Protein AF-A0A1A8B5M6-F1 (afdb_monomer_lite)

Structure (mmCIF, N/CA/C/O backbone):
data_AF-A0A1A8B5M6-F1
#
_entry.id   AF-A0A1A8B5M6-F1
#
loop_
_atom_site.group_PDB
_atom_site.id
_atom_site.type_symbol
_atom_site.label_atom_id
_atom_site.label_alt_id
_atom_site.label_comp_id
_atom_site.label_asym_id
_atom_site.label_entity_id
_atom_site.label_seq_id
_atom_site.pdbx_PDB_ins_code
_atom_site.Cartn_x
_atom_site.Cartn_y
_atom_site.Cartn_z
_atom_site.occupancy
_atom_site.B_iso_or_equiv
_atom_site.auth_seq_id
_atom_site.auth_comp_id
_atom_site.auth_asym_id
_atom_site.auth_atom_id
_atom_site.pdbx_PDB_model_num
ATOM 1 N N . MET A 1 1 ? -8.277 4.584 -6.554 1.00 71.00 1 MET A N 1
ATOM 2 C CA . MET A 1 1 ? -7.503 4.991 -7.749 1.00 71.00 1 MET A CA 1
ATOM 3 C C . MET A 1 1 ? -7.036 3.801 -8.577 1.00 71.00 1 MET A C 1
ATOM 5 O O . MET A 1 1 ? -7.409 3.719 -9.740 1.00 71.00 1 MET A O 1
ATOM 9 N N . MET A 1 2 ? -6.367 2.804 -7.982 1.00 79.44 2 MET A N 1
ATOM 10 C CA . MET A 1 2 ? -5.951 1.594 -8.720 1.00 79.44 2 MET A CA 1
ATOM 11 C C . MET A 1 2 ? -7.092 0.777 -9.331 1.00 79.44 2 MET A C 1
ATOM 13 O O . MET A 1 2 ? -6.976 0.310 -10.457 1.00 79.44 2 MET A O 1
ATOM 17 N N . GLN A 1 3 ? -8.213 0.627 -8.622 1.00 78.69 3 GLN A N 1
ATOM 18 C CA . GLN A 1 3 ? -9.404 -0.063 -9.145 1.00 78.69 3 GLN A CA 1
ATOM 19 C C . GLN A 1 3 ? -10.116 0.722 -10.262 1.00 78.69 3 GLN A C 1
ATOM 21 O O . GLN A 1 3 ? -10.942 0.167 -10.972 1.00 78.69 3 GLN A O 1
ATOM 26 N N . MET A 1 4 ? -9.789 2.008 -10.420 1.00 80.50 4 MET A N 1
ATOM 27 C CA . MET A 1 4 ? -10.344 2.903 -11.441 1.00 80.50 4 MET A CA 1
ATOM 28 C C . MET A 1 4 ? -9.363 3.124 -12.603 1.00 80.50 4 MET A C 1
ATOM 30 O O . MET A 1 4 ? -9.563 4.039 -13.392 1.00 80.50 4 MET A O 1
ATOM 34 N N . ASN A 1 5 ? -8.291 2.324 -12.682 1.00 85.56 5 ASN A N 1
ATOM 35 C CA . ASN A 1 5 ? -7.231 2.433 -13.686 1.00 85.56 5 ASN A CA 1
ATOM 36 C C . ASN A 1 5 ? -6.551 3.821 -13.746 1.00 85.56 5 ASN A C 1
ATOM 38 O O . ASN A 1 5 ? -6.262 4.331 -14.823 1.00 85.56 5 ASN A O 1
ATOM 42 N N . ARG A 1 6 ? -6.322 4.441 -12.578 1.00 92.25 6 ARG A N 1
ATOM 43 C CA . ARG A 1 6 ? -5.626 5.736 -12.418 1.00 92.25 6 ARG A CA 1
ATOM 44 C C . ARG A 1 6 ? -4.350 5.544 -11.583 1.00 92.25 6 ARG A C 1
ATOM 46 O O . ARG A 1 6 ? -4.386 5.803 -10.374 1.00 92.25 6 ARG A O 1
ATOM 53 N N . PRO A 1 7 ? -3.272 4.987 -12.165 1.00 92.19 7 PRO A N 1
ATOM 54 C CA . PRO A 1 7 ? -2.084 4.592 -11.413 1.00 92.19 7 PRO A CA 1
ATOM 55 C C . PRO A 1 7 ? -1.269 5.784 -10.892 1.00 92.19 7 PRO A C 1
ATOM 57 O O . PRO A 1 7 ? -0.783 5.724 -9.769 1.00 92.19 7 PRO A O 1
ATOM 60 N N . GLU A 1 8 ? -1.199 6.906 -11.608 1.00 94.12 8 GLU A N 1
ATOM 61 C CA . GLU A 1 8 ? -0.440 8.091 -11.178 1.00 94.12 8 GLU A CA 1
ATOM 62 C C . GLU A 1 8 ? -1.005 8.686 -9.881 1.00 94.12 8 GLU A C 1
ATOM 64 O O . GLU A 1 8 ? -0.272 9.072 -8.969 1.00 94.12 8 GLU A O 1
ATOM 69 N N . GLU A 1 9 ? -2.332 8.725 -9.768 1.00 95.88 9 GLU A N 1
ATOM 70 C CA . GLU A 1 9 ? -3.004 9.212 -8.564 1.00 95.88 9 GLU A CA 1
ATOM 71 C C . GLU A 1 9 ? -2.879 8.220 -7.412 1.00 95.88 9 GLU A C 1
ATOM 73 O O . GLU A 1 9 ? -2.665 8.629 -6.276 1.00 95.88 9 GLU A O 1
ATOM 78 N N . ALA A 1 10 ? -2.927 6.917 -7.699 1.00 96.00 10 ALA A N 1
ATOM 79 C CA . ALA A 1 10 ? -2.651 5.905 -6.687 1.00 96.00 10 ALA A CA 1
ATOM 80 C C . ALA A 1 10 ? -1.217 5.991 -6.148 1.00 96.00 10 ALA A C 1
ATOM 82 O O . ALA A 1 10 ? -0.999 5.822 -4.948 1.00 96.00 10 ALA A O 1
ATOM 83 N N . LEU A 1 11 ? -0.246 6.264 -7.021 1.00 96.88 11 LEU A N 1
ATOM 84 C CA . LEU A 1 11 ? 1.139 6.476 -6.625 1.00 96.88 11 LEU A CA 1
ATOM 85 C C . LEU A 1 11 ? 1.259 7.727 -5.752 1.00 96.88 11 LEU A C 1
ATOM 87 O O . LEU A 1 11 ? 1.900 7.680 -4.703 1.00 96.88 11 LEU A O 1
ATOM 91 N N . SER A 1 12 ? 0.590 8.817 -6.143 1.00 97.44 12 SER A N 1
ATOM 92 C CA . SER A 1 12 ? 0.505 10.034 -5.332 1.00 97.44 12 SER A CA 1
ATOM 93 C C . SER A 1 12 ? -0.050 9.736 -3.939 1.00 97.44 12 SER A C 1
ATOM 95 O O . SER A 1 12 ? 0.577 10.104 -2.947 1.00 97.44 12 SER A O 1
ATOM 97 N N . ASP A 1 13 ? -1.158 8.993 -3.844 1.00 97.25 13 ASP A N 1
ATOM 98 C CA . ASP A 1 13 ? -1.757 8.583 -2.570 1.00 97.25 13 ASP A CA 1
ATOM 99 C C . ASP A 1 13 ? -0.774 7.773 -1.707 1.00 97.25 13 ASP A C 1
ATOM 101 O O . ASP A 1 13 ? -0.675 8.012 -0.502 1.00 97.25 13 ASP A O 1
ATOM 105 N N . CYS A 1 14 ? 0.002 6.858 -2.304 1.00 96.56 14 CYS A N 1
ATOM 106 C CA . CYS A 1 14 ? 1.022 6.087 -1.584 1.00 96.56 14 CYS A CA 1
ATOM 107 C C . CYS A 1 14 ? 2.156 6.984 -1.063 1.00 96.56 14 CYS A C 1
ATOM 109 O O . CYS A 1 14 ? 2.545 6.877 0.100 1.00 96.56 14 CYS A O 1
ATOM 111 N N . ILE A 1 15 ? 2.652 7.913 -1.886 1.00 96.06 15 ILE A N 1
ATOM 112 C CA . ILE A 1 15 ? 3.684 8.884 -1.488 1.00 96.06 15 ILE A CA 1
ATOM 113 C C . ILE A 1 15 ? 3.169 9.772 -0.349 1.00 96.06 15 ILE A C 1
ATOM 115 O O . ILE A 1 15 ? 3.876 10.019 0.634 1.00 96.06 15 ILE A O 1
ATOM 119 N N . TRP A 1 16 ? 1.921 10.230 -0.443 1.00 97.94 16 TRP A N 1
ATOM 120 C CA . TRP A 1 16 ? 1.274 11.006 0.606 1.00 97.94 16 TRP A CA 1
ATOM 121 C C . TRP A 1 16 ? 1.101 10.203 1.889 1.00 97.94 16 TRP A C 1
ATOM 123 O O . TRP A 1 16 ? 1.394 10.735 2.961 1.00 97.94 16 TRP A O 1
ATOM 133 N N . ALA A 1 17 ? 0.672 8.944 1.805 1.00 97.31 17 ALA A N 1
ATOM 134 C CA . ALA A 1 17 ? 0.581 8.060 2.958 1.00 97.31 17 ALA A CA 1
ATOM 135 C C . ALA A 1 17 ? 1.951 7.924 3.636 1.00 97.31 17 ALA A C 1
ATOM 137 O O . ALA A 1 17 ? 2.058 8.233 4.822 1.00 97.31 17 ALA A O 1
ATOM 138 N N . GLN A 1 18 ? 3.007 7.610 2.876 1.00 95.81 18 GLN A N 1
ATOM 139 C CA . GLN A 1 18 ? 4.374 7.466 3.385 1.00 95.81 18 GLN A CA 1
ATOM 140 C C . GLN A 1 18 ? 4.871 8.743 4.075 1.00 95.81 18 GLN A C 1
ATOM 142 O O . GLN A 1 18 ? 5.397 8.707 5.190 1.00 95.81 18 GLN A O 1
ATOM 147 N N . LYS A 1 19 ? 4.625 9.908 3.467 1.00 97.19 19 LYS A N 1
ATOM 148 C CA . LYS A 1 19 ? 4.946 11.212 4.061 1.00 97.19 19 LYS A CA 1
ATOM 149 C C . LYS A 1 19 ? 4.229 11.429 5.398 1.00 97.19 19 LYS A C 1
ATOM 151 O O . LYS A 1 19 ? 4.840 11.911 6.353 1.00 97.19 19 LYS A O 1
ATOM 156 N N . HIS A 1 20 ? 2.953 11.057 5.495 1.00 97.31 20 HIS A N 1
ATOM 157 C CA . HIS A 1 20 ? 2.169 11.186 6.728 1.00 97.31 20 HIS A CA 1
ATOM 158 C C . HIS A 1 20 ? 2.545 10.158 7.803 1.00 97.31 20 HIS A C 1
ATOM 160 O O . HIS A 1 20 ? 2.267 10.395 8.984 1.00 97.31 20 HIS A O 1
ATOM 166 N N . MET A 1 21 ? 3.257 9.083 7.444 1.00 95.12 21 MET A N 1
ATOM 167 C CA . MET A 1 21 ? 3.881 8.191 8.424 1.00 95.12 21 MET A CA 1
ATOM 168 C C . MET A 1 21 ? 5.016 8.863 9.191 1.00 95.12 21 MET A C 1
ATOM 170 O O . MET A 1 21 ? 5.278 8.472 10.327 1.00 95.12 21 MET A O 1
ATOM 174 N N . ARG A 1 22 ? 5.636 9.924 8.649 1.00 95.88 22 ARG A N 1
ATOM 175 C CA . ARG A 1 22 ? 6.662 10.736 9.339 1.00 95.88 22 ARG A CA 1
ATOM 176 C C . ARG A 1 22 ? 7.818 9.891 9.902 1.00 95.88 22 ARG A C 1
ATOM 178 O O . ARG A 1 22 ? 8.279 10.138 11.012 1.00 95.88 22 ARG A O 1
ATOM 185 N N . GLY A 1 23 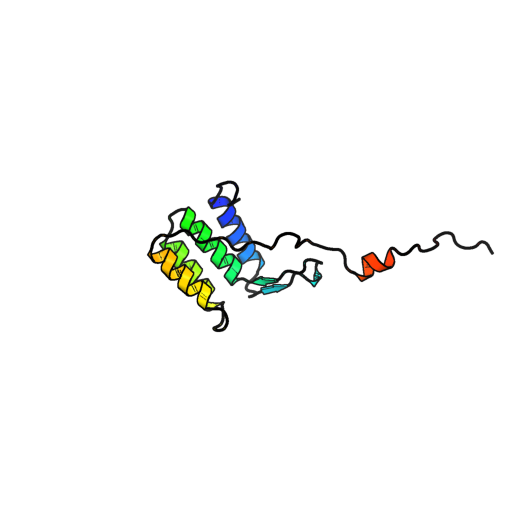? 8.236 8.867 9.158 1.00 92.00 23 GLY A N 1
ATOM 186 C CA . GLY A 1 23 ? 9.310 7.948 9.554 1.00 92.00 23 GLY A CA 1
ATOM 187 C C . GLY A 1 23 ? 8.921 6.896 10.601 1.00 92.00 23 GLY A C 1
ATOM 188 O O . GLY A 1 23 ? 9.783 6.148 11.051 1.00 92.00 23 GLY A O 1
ATOM 189 N N . ASN A 1 24 ? 7.648 6.807 11.005 1.00 93.38 24 ASN A N 1
ATOM 190 C CA . ASN A 1 24 ? 7.190 5.722 11.872 1.00 93.38 24 ASN A CA 1
ATOM 191 C C . ASN A 1 24 ? 7.036 4.428 11.067 1.00 93.38 24 ASN A C 1
ATOM 193 O O . ASN A 1 24 ? 6.395 4.426 10.022 1.00 93.38 24 ASN A O 1
ATOM 197 N N . VAL A 1 25 ? 7.524 3.310 11.607 1.00 92.69 25 VAL A N 1
ATOM 198 C CA . VAL A 1 25 ? 7.385 1.982 10.978 1.00 92.69 25 VAL A CA 1
ATOM 199 C C . VAL A 1 25 ? 5.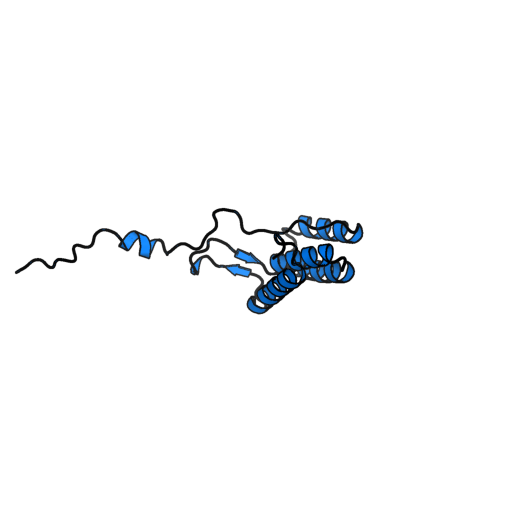941 1.468 10.969 1.00 92.69 25 VAL A C 1
ATOM 201 O O . VAL A 1 25 ? 5.583 0.622 10.150 1.00 92.69 25 VAL A O 1
ATOM 204 N N . VAL A 1 26 ? 5.097 1.967 11.879 1.00 94.38 26 VAL A N 1
ATOM 205 C CA . VAL A 1 26 ? 3.691 1.571 12.006 1.00 94.38 26 VAL A CA 1
ATOM 206 C C . VAL A 1 26 ? 2.838 2.707 12.571 1.00 94.38 26 VAL A C 1
ATOM 208 O O . VAL A 1 26 ? 3.243 3.395 13.508 1.00 94.38 26 VAL A O 1
ATOM 211 N N . ILE A 1 27 ? 1.624 2.867 12.041 1.00 95.50 27 ILE A N 1
ATOM 212 C CA . ILE A 1 27 ? 0.549 3.657 12.648 1.00 95.50 27 ILE A CA 1
ATOM 213 C C . ILE A 1 27 ? -0.527 2.696 13.152 1.00 95.50 27 ILE A C 1
ATOM 215 O O . ILE A 1 27 ? -1.116 1.934 12.383 1.00 95.50 27 ILE A O 1
ATOM 219 N N . ASP A 1 28 ? -0.809 2.748 14.452 1.00 96.38 28 ASP A N 1
ATOM 220 C CA . ASP A 1 28 ? -1.885 1.981 15.075 1.00 96.38 28 ASP A CA 1
ATOM 221 C C . ASP A 1 28 ? -3.159 2.826 15.177 1.00 96.38 28 ASP A C 1
ATOM 223 O O . ASP A 1 28 ? -3.278 3.705 16.033 1.00 96.38 28 ASP A O 1
ATOM 227 N N . TYR A 1 29 ? -4.141 2.541 14.321 1.00 95.94 29 TYR A N 1
ATOM 228 C CA . TYR A 1 29 ? -5.387 3.302 14.289 1.00 95.94 29 TYR A CA 1
ATOM 229 C C . TYR A 1 29 ? -6.398 2.877 15.368 1.00 95.94 29 TYR A C 1
ATOM 231 O O . TYR A 1 29 ? -7.484 3.464 15.450 1.00 95.94 29 TYR A O 1
ATOM 239 N N . ARG A 1 30 ? -6.074 1.904 16.241 1.00 92.12 30 ARG A N 1
ATOM 240 C CA . ARG A 1 30 ? -7.012 1.404 17.268 1.00 92.12 30 ARG A CA 1
ATOM 241 C C . ARG A 1 30 ? -7.535 2.514 18.173 1.00 92.12 30 ARG A C 1
ATOM 243 O O . ARG A 1 30 ? -8.704 2.488 18.549 1.00 92.12 30 ARG A O 1
ATOM 250 N N . GLN A 1 31 ? -6.699 3.503 18.489 1.00 87.88 31 GLN A N 1
ATOM 251 C CA . GLN A 1 31 ? -7.063 4.643 19.343 1.00 87.88 31 GLN A CA 1
ATOM 252 C C .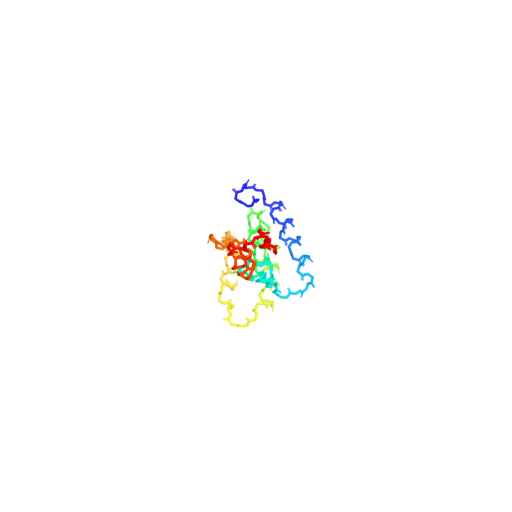 GLN A 1 31 ? -8.095 5.583 18.703 1.00 87.88 31 GLN A C 1
ATOM 254 O O . GLN A 1 31 ? -8.834 6.268 19.419 1.00 87.88 31 GLN A O 1
ATOM 259 N N . LEU A 1 32 ? -8.148 5.585 17.370 1.00 91.31 32 LEU A N 1
ATOM 260 C CA . LEU A 1 32 ? -9.090 6.345 16.553 1.00 91.31 32 LEU A CA 1
ATOM 261 C C . LEU A 1 32 ? -10.340 5.526 16.203 1.00 91.31 32 LEU A C 1
ATOM 263 O O . LEU A 1 32 ? -11.217 6.019 15.507 1.00 91.31 32 LEU A O 1
ATOM 267 N N . GLY A 1 33 ? -10.435 4.279 16.679 1.00 92.06 33 GLY A N 1
ATOM 268 C CA . GLY A 1 33 ? -11.600 3.425 16.459 1.00 92.06 33 GLY A CA 1
ATOM 269 C C . GLY A 1 33 ? -11.507 2.501 15.245 1.00 92.06 33 GLY A C 1
ATOM 270 O O . GLY A 1 33 ? -12.438 1.735 15.002 1.00 92.06 33 GLY A O 1
ATOM 271 N N . LEU A 1 34 ? -10.397 2.500 14.502 1.00 94.62 34 LEU A N 1
ATOM 272 C CA . LEU A 1 34 ? -10.160 1.549 13.413 1.00 94.62 34 LEU A CA 1
ATOM 273 C C . LEU A 1 34 ? -9.216 0.449 13.898 1.00 94.62 34 LEU A C 1
ATOM 275 O O . LEU A 1 34 ? -8.075 0.700 14.273 1.00 94.62 34 LEU A O 1
ATOM 279 N N . ARG A 1 35 ? -9.677 -0.804 13.894 1.00 93.38 35 ARG A N 1
ATOM 280 C CA . ARG A 1 35 ? -8.870 -1.957 14.329 1.00 93.38 35 ARG A CA 1
ATOM 281 C C . ARG A 1 35 ? -7.911 -2.416 13.232 1.00 93.38 35 ARG A C 1
ATOM 283 O O . ARG A 1 35 ? -8.007 -3.539 12.754 1.00 93.38 35 ARG A O 1
ATOM 290 N N . PHE A 1 36 ? -7.006 -1.530 12.844 1.00 94.88 36 PHE A N 1
ATOM 291 C CA . PHE A 1 36 ? -6.036 -1.754 11.785 1.00 94.88 36 PHE A CA 1
ATOM 292 C C . PHE A 1 36 ? -4.703 -1.099 12.145 1.00 94.88 36 PHE A C 1
ATOM 294 O O . PHE A 1 36 ? -4.668 -0.035 12.770 1.00 94.88 36 PHE A O 1
ATOM 301 N N . LYS A 1 37 ? -3.609 -1.747 11.748 1.00 95.19 37 LYS A N 1
ATOM 302 C CA . LYS A 1 37 ? -2.259 -1.193 11.821 1.00 95.19 37 LYS A CA 1
ATOM 303 C C . LYS A 1 37 ? -1.750 -1.039 10.400 1.00 95.19 37 LYS A C 1
ATOM 305 O O . LYS A 1 37 ? -1.720 -2.027 9.674 1.00 95.19 37 LYS A O 1
ATOM 310 N N . LEU A 1 38 ? -1.366 0.177 10.032 1.00 95.00 38 LEU A N 1
ATOM 311 C CA . LEU A 1 38 ? -0.720 0.445 8.755 1.00 95.00 38 LEU A CA 1
ATOM 312 C C . LEU A 1 38 ? 0.789 0.422 8.965 1.00 95.00 38 LEU A C 1
ATOM 314 O O . LEU A 1 38 ? 1.304 1.243 9.724 1.00 95.00 38 LEU A O 1
ATOM 318 N N . TYR A 1 39 ? 1.479 -0.507 8.315 1.00 94.00 39 TYR A N 1
ATOM 319 C CA . TYR A 1 39 ? 2.934 -0.586 8.352 1.00 94.00 39 TYR A CA 1
ATOM 320 C C . TYR A 1 39 ? 3.551 0.128 7.147 1.00 94.00 39 TYR A C 1
ATOM 322 O O . TYR A 1 39 ? 3.001 0.088 6.049 1.00 94.00 39 TYR A O 1
ATOM 330 N N . SER A 1 40 ? 4.709 0.755 7.352 1.00 94.75 40 SER A N 1
ATOM 331 C CA . SER A 1 40 ? 5.406 1.548 6.326 1.00 94.75 40 SER A CA 1
ATOM 332 C C . SER A 1 40 ? 5.775 0.704 5.107 1.00 94.75 40 SER A C 1
ATOM 334 O O . SER A 1 40 ? 5.421 1.044 3.978 1.00 94.75 40 SER A O 1
ATOM 336 N N . TRP A 1 41 ? 6.323 -0.490 5.339 1.00 93.69 41 TRP A N 1
ATOM 337 C CA . TRP A 1 41 ? 6.626 -1.443 4.273 1.00 93.6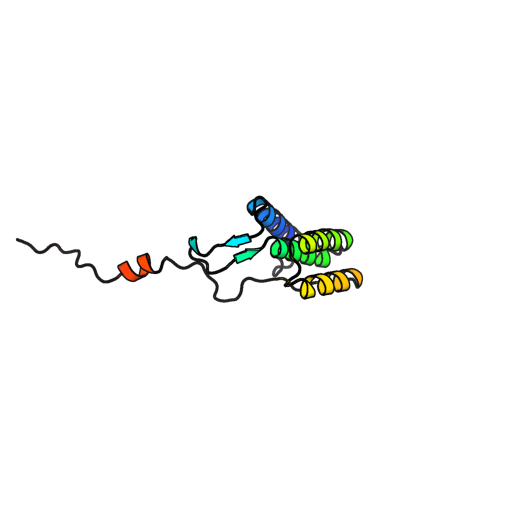9 41 TRP A CA 1
ATOM 338 C C . TRP A 1 41 ? 5.403 -1.801 3.406 1.00 93.69 41 TRP A C 1
ATOM 340 O O . TRP A 1 41 ? 5.568 -2.040 2.217 1.00 93.69 41 TRP A O 1
ATOM 350 N N . GLN A 1 42 ? 4.176 -1.799 3.952 1.00 94.06 42 GLN A N 1
ATOM 351 C CA . GLN A 1 42 ? 2.960 -2.091 3.175 1.00 94.06 42 GLN A CA 1
ATOM 352 C C . GLN A 1 42 ? 2.614 -0.949 2.217 1.00 94.06 42 GLN A C 1
ATOM 354 O O . GLN A 1 42 ? 2.112 -1.186 1.119 1.00 94.06 42 GLN A O 1
ATOM 359 N N . VAL A 1 43 ? 2.883 0.294 2.626 1.00 95.94 43 VAL A N 1
ATOM 360 C CA . VAL A 1 43 ? 2.710 1.475 1.772 1.00 95.94 43 VAL A CA 1
ATOM 361 C C . VAL A 1 43 ? 3.737 1.453 0.643 1.00 95.94 43 VAL A C 1
ATOM 363 O O . VAL A 1 43 ? 3.369 1.647 -0.514 1.00 95.94 43 VAL A O 1
ATOM 366 N N . LEU A 1 44 ? 4.999 1.149 0.962 1.00 95.44 44 LEU A N 1
ATOM 367 C CA . LEU A 1 44 ? 6.068 0.996 -0.028 1.00 95.44 44 LEU A CA 1
ATOM 368 C C . LEU A 1 44 ? 5.787 -0.160 -0.998 1.00 95.44 44 LEU A C 1
ATOM 370 O O . LEU A 1 44 ? 5.896 0.016 -2.206 1.00 95.44 44 LEU A O 1
ATOM 374 N N . TYR A 1 45 ? 5.336 -1.310 -0.495 1.00 95.31 45 TYR A N 1
ATOM 375 C CA . TYR A 1 45 ? 4.929 -2.444 -1.322 1.00 95.31 45 TYR A CA 1
ATOM 376 C C . TYR A 1 45 ? 3.825 -2.046 -2.314 1.00 95.31 45 TYR A C 1
ATOM 378 O O . TYR A 1 45 ? 3.930 -2.306 -3.512 1.00 95.31 45 TYR A O 1
ATOM 386 N N . ASN A 1 46 ? 2.780 -1.359 -1.8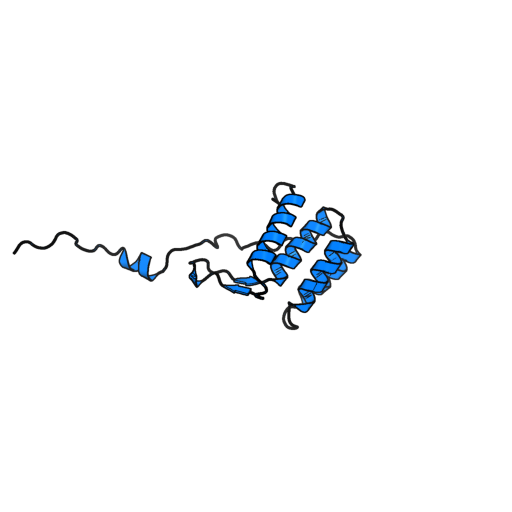40 1.00 96.00 46 ASN A N 1
ATOM 387 C CA . ASN A 1 46 ? 1.709 -0.889 -2.716 1.00 96.00 46 ASN A CA 1
ATOM 388 C C . ASN A 1 46 ? 2.209 0.134 -3.745 1.00 96.00 46 ASN A C 1
ATOM 390 O O . ASN A 1 46 ? 1.757 0.094 -4.886 1.00 96.00 46 ASN A O 1
ATOM 394 N N . ALA A 1 47 ? 3.161 1.002 -3.392 1.00 96.81 47 ALA A N 1
ATOM 395 C CA . ALA A 1 47 ? 3.800 1.898 -4.353 1.00 96.81 47 ALA A CA 1
ATOM 396 C C . ALA A 1 47 ? 4.583 1.120 -5.428 1.00 96.81 47 ALA A C 1
ATOM 398 O O . ALA A 1 47 ? 4.436 1.419 -6.611 1.00 96.81 47 ALA A O 1
ATOM 399 N N . ALA A 1 48 ? 5.343 0.087 -5.050 1.00 96.81 48 ALA A N 1
ATOM 400 C CA . ALA A 1 48 ? 6.037 -0.789 -5.997 1.00 96.81 48 ALA A CA 1
ATOM 401 C C . ALA A 1 48 ? 5.056 -1.496 -6.948 1.00 96.81 48 ALA A C 1
ATOM 403 O O . ALA A 1 48 ? 5.264 -1.508 -8.160 1.00 96.81 48 ALA A O 1
ATOM 404 N N . ALA A 1 49 ? 3.934 -1.999 -6.429 1.00 95.94 49 ALA A N 1
ATOM 405 C CA . ALA A 1 49 ? 2.875 -2.586 -7.246 1.00 95.94 49 ALA A CA 1
ATOM 406 C C . ALA A 1 49 ? 2.257 -1.577 -8.233 1.00 95.94 49 ALA A C 1
ATOM 408 O O . ALA A 1 49 ? 1.902 -1.941 -9.354 1.00 95.94 49 ALA A O 1
ATOM 409 N N . VAL A 1 50 ? 2.144 -0.300 -7.851 1.00 97.12 50 VAL A N 1
ATOM 410 C CA . VAL A 1 50 ? 1.686 0.766 -8.757 1.00 97.12 50 VAL A CA 1
ATOM 411 C C . VAL A 1 50 ? 2.716 1.033 -9.856 1.00 97.12 50 VAL A C 1
ATOM 413 O O . VAL A 1 50 ? 2.338 1.095 -11.025 1.00 97.12 50 VAL A O 1
ATOM 416 N N . TYR A 1 51 ? 4.003 1.113 -9.507 1.00 97.69 51 TYR A N 1
ATOM 417 C CA . TYR A 1 51 ? 5.091 1.253 -10.478 1.00 97.69 51 TYR A CA 1
ATOM 418 C C . TYR A 1 51 ? 5.127 0.100 -11.491 1.00 97.69 51 TYR A C 1
ATOM 420 O O . TYR A 1 51 ? 5.290 0.358 -12.685 1.00 97.69 51 TYR A O 1
ATOM 428 N N . CYS A 1 52 ? 4.885 -1.145 -11.056 1.00 96.25 52 CYS A N 1
ATOM 429 C CA . CYS A 1 52 ? 4.768 -2.304 -11.954 1.00 96.25 52 CYS A CA 1
ATOM 430 C C . CYS A 1 52 ? 3.693 -2.075 -13.026 1.00 96.25 52 CYS A C 1
ATOM 432 O O . CYS A 1 52 ? 3.977 -2.179 -14.218 1.00 96.25 52 CYS A O 1
ATOM 434 N N . ARG A 1 53 ? 2.497 -1.619 -12.621 1.00 93.81 53 ARG A N 1
ATOM 435 C CA . ARG A 1 53 ? 1.399 -1.331 -13.563 1.00 93.81 53 ARG A CA 1
ATOM 436 C C . ARG A 1 53 ? 1.690 -0.182 -14.522 1.00 93.81 53 ARG A C 1
ATOM 438 O O . ARG A 1 53 ? 1.101 -0.119 -15.597 1.00 93.81 53 ARG A O 1
ATOM 445 N N . MET A 1 54 ? 2.572 0.737 -14.138 1.00 95.25 54 MET A N 1
ATOM 446 C CA . MET A 1 54 ? 3.052 1.820 -15.002 1.00 95.25 54 MET A CA 1
ATOM 447 C C . MET A 1 54 ? 4.204 1.374 -15.920 1.00 95.25 54 MET A C 1
ATOM 449 O O . MET A 1 54 ? 4.698 2.172 -16.714 1.00 95.25 54 MET A O 1
ATOM 453 N N . GLY A 1 55 ? 4.657 0.118 -15.818 1.00 95.69 55 GLY A N 1
ATOM 454 C CA . GLY A 1 55 ? 5.818 -0.406 -16.539 1.00 95.69 55 GLY A CA 1
ATOM 455 C C . GLY A 1 55 ? 7.160 0.133 -16.030 1.00 95.69 55 GLY A C 1
ATOM 456 O O . GLY A 1 55 ? 8.177 -0.004 -16.710 1.00 95.69 55 GLY A O 1
ATOM 457 N N . GLN A 1 56 ? 7.174 0.756 -14.851 1.00 97.50 56 GLN A N 1
ATOM 458 C CA . GLN A 1 56 ? 8.340 1.388 -14.234 1.00 97.50 56 GLN A CA 1
ATOM 459 C C . GLN A 1 56 ? 9.059 0.403 -13.297 1.00 97.50 56 GLN A C 1
ATOM 461 O O . GLN A 1 56 ? 9.080 0.565 -12.079 1.00 97.50 56 GLN A O 1
ATOM 466 N N . TRP A 1 57 ? 9.641 -0.646 -13.881 1.00 97.25 57 TRP A N 1
ATOM 467 C CA . TRP A 1 57 ? 10.206 -1.790 -13.149 1.00 97.25 57 TRP A CA 1
ATOM 468 C C . TRP A 1 57 ? 11.377 -1.433 -12.227 1.00 97.25 57 TRP A C 1
ATOM 470 O O . TRP A 1 57 ? 11.401 -1.890 -11.089 1.00 97.25 57 TRP A O 1
ATOM 480 N N . ASP A 1 58 ? 12.300 -0.574 -12.671 1.00 96.94 58 ASP A N 1
ATOM 481 C CA . ASP A 1 58 ? 13.462 -0.177 -11.858 1.00 96.94 58 ASP A CA 1
ATOM 482 C C . ASP A 1 58 ? 13.018 0.554 -10.579 1.00 96.94 58 ASP A C 1
ATOM 484 O O . ASP A 1 58 ? 13.469 0.253 -9.477 1.00 96.94 58 ASP A O 1
ATOM 488 N N . GLN A 1 59 ? 12.038 1.457 -10.709 1.00 97.75 59 GLN A N 1
ATOM 489 C CA . GLN A 1 59 ? 11.457 2.176 -9.572 1.00 97.75 59 GLN A CA 1
ATOM 490 C C . GLN A 1 59 ? 10.683 1.238 -8.642 1.00 97.75 59 GLN A C 1
ATOM 492 O O . GLN A 1 59 ? 10.744 1.395 -7.422 1.00 97.75 59 GLN A O 1
ATOM 497 N N . ALA A 1 60 ? 9.970 0.253 -9.200 1.00 97.44 60 ALA A N 1
ATOM 498 C CA . ALA A 1 60 ? 9.297 -0.768 -8.407 1.00 97.44 60 ALA A CA 1
ATOM 499 C C . ALA A 1 60 ? 10.302 -1.574 -7.570 1.00 97.44 60 ALA A C 1
ATOM 501 O O . ALA A 1 60 ? 10.077 -1.775 -6.375 1.00 97.44 60 ALA A O 1
ATOM 502 N N . TYR A 1 61 ? 11.418 -1.984 -8.180 1.00 96.12 61 TYR A N 1
ATOM 503 C CA . TYR A 1 61 ? 12.472 -2.748 -7.522 1.00 96.12 61 TYR A CA 1
ATOM 504 C C . TYR A 1 61 ? 13.116 -1.960 -6.374 1.00 96.12 61 TYR A C 1
ATOM 506 O O . TYR A 1 61 ? 13.156 -2.449 -5.245 1.00 96.12 61 TYR A O 1
ATOM 514 N N . ASP A 1 62 ? 13.540 -0.715 -6.619 1.00 96.19 62 ASP A N 1
ATOM 515 C CA . ASP A 1 62 ? 14.187 0.132 -5.605 1.00 96.19 62 ASP A CA 1
ATOM 516 C C . ASP A 1 62 ? 13.281 0.388 -4.387 1.00 96.19 62 ASP A C 1
ATOM 518 O O . ASP A 1 62 ? 13.713 0.345 -3.225 1.00 96.19 62 ASP A O 1
ATOM 522 N N . VAL A 1 63 ? 11.992 0.630 -4.641 1.00 95.81 63 VAL A N 1
ATOM 523 C CA . VAL A 1 63 ? 11.000 0.865 -3.586 1.00 95.81 63 VAL A CA 1
ATOM 524 C C . VAL A 1 63 ? 10.730 -0.409 -2.788 1.00 95.81 63 VAL A C 1
ATOM 526 O O . VAL A 1 63 ? 10.662 -0.355 -1.557 1.00 95.81 63 VAL A O 1
ATOM 529 N N . LEU A 1 64 ? 10.611 -1.559 -3.455 1.00 93.44 64 LEU A N 1
ATOM 530 C CA . LEU A 1 64 ? 10.380 -2.832 -2.777 1.00 93.44 64 LEU A CA 1
ATOM 531 C C . LEU A 1 64 ? 11.611 -3.284 -1.976 1.00 93.44 64 LEU A C 1
ATOM 533 O O . LEU A 1 64 ? 11.474 -3.801 -0.867 1.00 93.44 64 LEU A O 1
ATOM 537 N N . LEU A 1 65 ? 12.817 -3.014 -2.480 1.00 92.38 65 LEU A N 1
ATOM 538 C CA . LEU A 1 65 ? 14.062 -3.246 -1.753 1.00 92.38 65 LEU A CA 1
ATOM 539 C C . LEU A 1 65 ? 14.124 -2.408 -0.468 1.00 92.38 65 LEU A C 1
ATOM 541 O O . LEU A 1 65 ? 14.484 -2.928 0.589 1.00 92.38 65 LEU A O 1
ATOM 545 N N . SER A 1 66 ? 13.709 -1.141 -0.532 1.00 90.75 66 SER A N 1
ATOM 546 C CA . SER A 1 66 ? 13.586 -0.280 0.653 1.00 90.75 66 SER A CA 1
ATOM 547 C C . SER A 1 66 ? 12.576 -0.848 1.660 1.00 90.75 66 SER A C 1
ATOM 549 O O . SER A 1 66 ? 12.850 -0.888 2.859 1.00 90.75 66 SER A O 1
ATOM 551 N N . ALA A 1 67 ? 11.443 -1.376 1.182 1.00 89.94 67 ALA A N 1
ATOM 552 C CA . ALA A 1 67 ? 10.452 -2.037 2.034 1.00 89.94 67 ALA A CA 1
ATOM 553 C C . ALA A 1 67 ? 11.023 -3.277 2.748 1.00 89.94 67 ALA A C 1
ATOM 555 O O . ALA A 1 67 ? 10.739 -3.489 3.927 1.00 89.94 67 ALA A O 1
ATOM 556 N N . SER A 1 68 ? 11.860 -4.067 2.062 1.00 86.00 68 SER A N 1
ATOM 557 C CA . SER A 1 68 ? 12.529 -5.254 2.619 1.00 86.00 68 SER A CA 1
ATOM 558 C C . SER A 1 68 ? 13.426 -4.920 3.813 1.00 86.00 68 SER A C 1
ATOM 560 O O . SER A 1 68 ? 13.469 -5.656 4.796 1.00 86.00 68 SER A O 1
ATOM 562 N N . GLN A 1 69 ? 14.103 -3.771 3.769 1.00 83.44 69 GLN A N 1
ATOM 563 C CA . GLN A 1 69 ? 14.990 -3.324 4.846 1.00 83.44 69 GLN A CA 1
ATOM 564 C C . GLN A 1 69 ? 14.222 -2.919 6.115 1.00 83.44 69 GLN A C 1
ATOM 566 O O . GLN A 1 69 ? 14.709 -3.131 7.226 1.00 83.44 69 GLN A O 1
ATOM 571 N N . GLU A 1 70 ? 13.015 -2.360 5.968 1.00 79.56 70 GLU A N 1
ATOM 572 C CA . GLU A 1 70 ? 12.132 -2.019 7.095 1.00 79.56 70 GLU A CA 1
ATOM 573 C C . GLU A 1 70 ? 11.425 -3.251 7.681 1.00 79.56 70 GLU A C 1
ATOM 575 O O . GLU A 1 70 ? 11.114 -3.316 8.876 1.00 79.56 70 GLU A O 1
ATOM 580 N N . HIS A 1 71 ? 11.156 -4.237 6.829 1.00 67.62 71 HIS A N 1
ATOM 581 C CA . HIS A 1 71 ? 10.458 -5.467 7.156 1.00 67.62 71 HIS A CA 1
ATOM 582 C C . HIS A 1 71 ? 11.421 -6.473 7.803 1.00 67.62 71 HIS A C 1
ATOM 584 O O . HIS A 1 71 ? 11.969 -7.354 7.150 1.00 67.62 71 HIS A O 1
ATOM 590 N N . GLY A 1 72 ? 11.664 -6.326 9.110 1.00 58.59 72 GLY A N 1
ATOM 591 C CA . GLY A 1 72 ? 12.542 -7.225 9.869 1.00 58.59 72 GLY A CA 1
ATOM 592 C C . GLY A 1 72 ? 12.278 -8.724 9.617 1.00 58.59 72 GLY A C 1
ATOM 593 O O . GLY A 1 72 ? 11.158 -9.137 9.319 1.00 58.59 72 GLY A O 1
ATOM 594 N N . ALA A 1 73 ? 13.323 -9.541 9.797 1.00 48.72 73 ALA A N 1
ATOM 595 C CA . ALA A 1 73 ? 13.506 -10.927 9.325 1.00 48.72 73 ALA A CA 1
ATOM 596 C C . ALA A 1 73 ? 12.353 -11.956 9.497 1.00 48.72 73 ALA A C 1
ATOM 598 O O . ALA A 1 73 ? 12.421 -13.037 8.919 1.00 48.72 73 ALA A O 1
ATOM 599 N N . GLY A 1 74 ? 11.303 -11.673 10.272 1.00 52.97 74 GLY A N 1
ATOM 600 C CA . GLY A 1 74 ? 10.258 -12.639 10.642 1.00 52.97 74 GLY A CA 1
ATOM 601 C C . GLY A 1 74 ? 9.115 -12.839 9.636 1.00 52.97 74 GLY A C 1
ATOM 602 O O . GLY A 1 74 ? 8.379 -13.812 9.770 1.00 52.97 74 GLY A O 1
ATOM 603 N N . GLN A 1 75 ? 8.939 -11.949 8.650 1.00 59.75 75 GLN A N 1
ATOM 604 C CA . GLN A 1 75 ? 7.862 -12.032 7.638 1.00 59.75 75 GLN A CA 1
ATOM 605 C C . GLN A 1 75 ? 8.377 -11.864 6.188 1.00 59.75 75 GLN A C 1
ATOM 607 O O . GLN A 1 75 ? 7.598 -11.714 5.255 1.00 59.75 75 GLN A O 1
ATOM 612 N N . VAL A 1 76 ? 9.698 -11.946 5.982 1.00 56.06 76 VAL A N 1
ATOM 613 C CA . VAL A 1 76 ? 10.438 -11.637 4.734 1.00 56.06 76 VAL A CA 1
ATOM 614 C C . VAL A 1 76 ? 10.071 -12.502 3.516 1.00 56.06 76 VAL A C 1
ATOM 616 O O . VAL A 1 76 ? 10.347 -12.110 2.385 1.00 56.06 76 VAL A O 1
ATOM 619 N N . GLY A 1 77 ? 9.407 -13.645 3.714 1.00 59.34 77 GLY A N 1
ATOM 620 C CA . GLY A 1 77 ? 9.090 -14.580 2.627 1.00 59.34 77 GLY A CA 1
ATOM 621 C C . GLY A 1 77 ? 8.258 -13.974 1.490 1.00 59.34 77 GLY A C 1
ATOM 622 O O . GLY A 1 77 ? 8.480 -14.317 0.335 1.00 59.34 77 GLY A O 1
ATOM 623 N N . ASP A 1 78 ? 7.357 -13.042 1.806 1.00 74.38 78 ASP A N 1
ATOM 624 C CA . ASP A 1 78 ? 6.452 -12.430 0.822 1.00 74.38 78 ASP A CA 1
ATOM 625 C C . ASP A 1 78 ? 7.153 -11.351 -0.034 1.00 74.38 78 ASP A C 1
ATOM 627 O O . ASP A 1 78 ? 6.893 -11.203 -1.225 1.00 74.38 78 ASP A O 1
ATOM 631 N N . ILE A 1 79 ? 8.130 -10.634 0.540 1.00 84.38 79 ILE A N 1
ATOM 632 C CA . ILE A 1 79 ? 8.840 -9.554 -0.169 1.00 84.38 79 ILE A CA 1
ATOM 633 C C . ILE A 1 79 ? 9.840 -10.109 -1.186 1.00 84.38 79 ILE A C 1
ATOM 635 O O . ILE A 1 79 ? 9.927 -9.583 -2.292 1.00 84.38 79 ILE A O 1
ATOM 639 N N . ASN A 1 80 ? 10.566 -11.179 -0.852 1.00 85.62 80 ASN A N 1
ATOM 640 C CA . ASN A 1 80 ? 11.508 -11.789 -1.796 1.00 85.62 80 ASN A CA 1
ATOM 641 C C . ASN A 1 80 ? 10.782 -12.372 -3.015 1.00 85.62 80 ASN A C 1
ATOM 643 O O . ASN A 1 80 ? 11.215 -12.161 -4.141 1.00 85.62 80 ASN A O 1
ATOM 647 N N . ALA A 1 81 ? 9.635 -13.025 -2.800 1.00 89.75 81 ALA A N 1
ATOM 648 C CA . ALA A 1 81 ? 8.801 -13.505 -3.898 1.00 89.75 81 ALA A CA 1
ATOM 649 C C . ALA A 1 81 ? 8.297 -12.349 -4.779 1.00 89.75 81 ALA A C 1
ATOM 651 O O . ALA A 1 81 ? 8.248 -12.477 -5.998 1.00 89.75 81 ALA A O 1
ATOM 652 N N . ALA A 1 82 ? 7.955 -11.206 -4.180 1.00 92.00 82 ALA A N 1
ATOM 653 C CA . ALA A 1 82 ? 7.573 -10.022 -4.936 1.00 92.00 82 ALA A CA 1
ATOM 654 C C . ALA A 1 82 ? 8.748 -9.413 -5.728 1.00 92.00 82 ALA A C 1
ATOM 656 O O . ALA A 1 82 ? 8.535 -8.982 -6.857 1.00 92.00 82 ALA A O 1
ATOM 657 N N . LEU A 1 83 ? 9.979 -9.423 -5.200 1.00 92.88 83 LEU A N 1
ATOM 658 C CA . LEU A 1 83 ? 11.172 -8.996 -5.948 1.00 92.88 83 LEU A CA 1
ATOM 659 C C . LEU A 1 83 ? 11.405 -9.889 -7.176 1.00 92.88 83 LEU A C 1
ATOM 661 O O . LEU A 1 83 ? 11.552 -9.366 -8.280 1.00 92.88 83 LEU A O 1
ATOM 665 N N . ASP A 1 84 ? 11.327 -11.212 -7.009 1.00 93.38 84 ASP A N 1
ATOM 666 C CA . ASP A 1 84 ? 11.441 -12.170 -8.118 1.00 93.38 84 ASP A CA 1
ATOM 667 C C . ASP A 1 84 ? 10.373 -11.921 -9.202 1.00 93.38 84 ASP A C 1
ATOM 669 O O . ASP A 1 84 ? 10.650 -12.024 -10.399 1.00 93.38 84 ASP A O 1
ATOM 673 N N . SER A 1 85 ? 9.142 -11.584 -8.802 1.00 94.56 85 SER A N 1
ATOM 674 C CA . SER A 1 85 ? 8.054 -11.251 -9.733 1.00 94.56 85 SER A CA 1
ATOM 675 C C . SER A 1 85 ? 8.343 -9.970 -10.526 1.00 94.56 85 SER A C 1
ATOM 677 O O . SER A 1 85 ? 8.129 -9.946 -11.739 1.00 94.56 85 SER A O 1
ATOM 679 N N . ILE A 1 86 ? 8.898 -8.928 -9.891 1.00 95.19 86 ILE A N 1
ATOM 680 C CA . ILE A 1 86 ? 9.315 -7.694 -10.585 1.00 95.19 86 ILE A CA 1
ATOM 681 C C . ILE A 1 86 ? 10.402 -7.999 -11.623 1.00 95.19 86 ILE A C 1
ATOM 683 O O . ILE A 1 86 ? 10.322 -7.502 -12.747 1.00 95.19 86 ILE A O 1
ATOM 687 N N . GLU A 1 87 ? 11.389 -8.839 -11.293 1.00 94.56 87 GLU A N 1
ATOM 688 C CA . GLU A 1 87 ? 12.448 -9.236 -12.237 1.00 94.56 87 GLU A CA 1
ATOM 689 C C . GLU A 1 87 ? 11.884 -9.950 -13.474 1.00 94.56 87 GLU A C 1
ATOM 691 O O . GLU A 1 87 ? 12.353 -9.743 -14.597 1.00 94.56 87 GLU A O 1
ATOM 696 N N . ARG A 1 88 ? 10.824 -10.745 -13.287 1.00 95.75 88 ARG A N 1
ATOM 697 C CA . ARG A 1 88 ? 10.077 -11.406 -14.370 1.00 95.75 88 ARG A CA 1
ATOM 698 C C . ARG A 1 88 ? 9.093 -10.486 -15.090 1.00 95.75 88 ARG A C 1
ATOM 700 O O . ARG A 1 88 ? 8.482 -10.913 -16.067 1.00 95.75 88 ARG A O 1
ATOM 707 N N . ARG A 1 89 ? 8.980 -9.225 -14.661 1.00 94.62 89 ARG A N 1
ATOM 708 C CA . ARG A 1 89 ? 8.025 -8.227 -15.167 1.00 94.62 89 ARG A CA 1
ATOM 709 C C . ARG A 1 89 ? 6.570 -8.658 -14.985 1.00 94.62 89 ARG A C 1
ATOM 711 O O . ARG A 1 89 ? 5.728 -8.438 -15.856 1.00 94.62 89 ARG A O 1
ATOM 718 N N . GLU A 1 90 ? 6.291 -9.288 -13.853 1.00 95.06 90 GLU A N 1
ATOM 719 C CA . GLU A 1 90 ? 4.954 -9.687 -13.433 1.00 95.06 90 GLU A CA 1
ATOM 720 C C . GLU A 1 90 ? 4.358 -8.629 -12.495 1.00 95.06 90 GLU A C 1
ATOM 722 O O . GLU A 1 90 ? 5.037 -8.080 -11.624 1.00 95.06 90 GLU A O 1
ATOM 727 N N . ASP A 1 91 ? 3.069 -8.337 -12.669 1.00 91.44 91 ASP A N 1
ATOM 728 C CA . ASP A 1 91 ? 2.361 -7.393 -11.809 1.00 91.44 91 ASP A CA 1
ATOM 729 C C . ASP A 1 91 ? 2.186 -7.942 -10.388 1.00 91.44 91 ASP A C 1
ATOM 731 O O . ASP A 1 91 ? 1.799 -9.094 -10.179 1.00 91.44 91 ASP A O 1
ATOM 735 N N . LEU A 1 92 ? 2.371 -7.070 -9.396 1.00 93.00 92 LEU A N 1
ATOM 736 C CA . LEU A 1 92 ? 2.138 -7.401 -7.993 1.00 93.00 92 LEU A CA 1
ATOM 737 C C . LEU A 1 92 ? 0.668 -7.207 -7.588 1.00 93.00 92 LEU A C 1
ATOM 739 O O . LEU A 1 92 ? -0.018 -6.263 -8.002 1.00 93.00 92 LEU A O 1
ATOM 743 N N . SER A 1 93 ? 0.184 -8.084 -6.708 1.00 91.31 93 SER A N 1
ATOM 744 C CA . SER A 1 93 ? -1.134 -7.955 -6.082 1.00 91.31 93 SER A CA 1
ATOM 745 C C . SER A 1 93 ? -1.131 -6.866 -5.014 1.00 91.31 93 SER A C 1
ATOM 747 O O . SER A 1 93 ? -0.262 -6.865 -4.159 1.00 91.31 93 SER A O 1
ATOM 749 N N . LEU A 1 94 ? -2.131 -5.983 -4.989 1.00 91.81 94 LEU A N 1
ATOM 750 C CA . LEU A 1 94 ? -2.217 -4.927 -3.973 1.00 91.81 94 LEU A CA 1
ATOM 751 C C . LEU A 1 94 ? -2.567 -5.467 -2.581 1.00 91.81 94 LEU A C 1
ATOM 753 O O . LEU A 1 94 ? -3.469 -6.293 -2.436 1.00 91.81 94 LEU A O 1
ATOM 757 N N . LEU A 1 95 ? -1.946 -4.893 -1.549 1.00 92.38 95 LEU A N 1
ATOM 758 C CA . LEU A 1 95 ? -2.348 -5.077 -0.159 1.00 92.38 95 LEU A CA 1
ATOM 759 C C . LEU A 1 95 ? -3.536 -4.164 0.153 1.00 92.38 95 LEU A C 1
ATOM 761 O O . LEU A 1 95 ? -3.441 -2.936 0.061 1.00 92.38 95 LEU A O 1
ATOM 765 N N . LEU A 1 96 ? -4.658 -4.767 0.538 1.00 92.12 96 LEU A N 1
ATOM 766 C CA . LEU A 1 96 ? -5.905 -4.064 0.824 1.00 92.12 96 LEU A CA 1
ATOM 767 C C . LEU A 1 96 ? -6.252 -4.143 2.310 1.00 92.12 96 LEU A C 1
ATOM 769 O O . LEU A 1 96 ? -5.952 -5.121 2.997 1.00 92.12 96 LEU A O 1
ATOM 773 N N . VAL A 1 97 ? -6.940 -3.113 2.802 1.00 92.12 97 VAL A N 1
ATOM 774 C CA . VAL A 1 97 ? -7.608 -3.193 4.104 1.00 92.12 97 VAL A CA 1
ATOM 775 C C . VAL A 1 97 ? -8.738 -4.226 3.987 1.00 92.12 97 VAL A C 1
ATOM 777 O O . VAL A 1 97 ? -9.529 -4.124 3.047 1.00 92.12 97 VAL A O 1
ATOM 780 N N . PRO A 1 98 ? -8.842 -5.207 4.905 1.00 93.19 98 PRO A N 1
ATOM 781 C CA . PRO A 1 98 ? -9.885 -6.223 4.830 1.00 93.19 98 PRO A CA 1
ATOM 782 C C . PRO A 1 98 ? -11.296 -5.630 4.860 1.00 93.19 98 PRO A C 1
ATOM 784 O O . PRO A 1 98 ? -11.558 -4.631 5.538 1.00 93.19 98 PRO A O 1
ATOM 787 N N . GLU A 1 99 ? -12.229 -6.290 4.178 1.00 93.62 99 GLU A N 1
ATOM 788 C CA . GLU A 1 99 ? -13.633 -5.887 4.184 1.00 93.62 99 GLU A CA 1
ATOM 789 C C . GLU A 1 99 ? -14.221 -5.884 5.608 1.00 93.62 99 GLU A C 1
ATOM 791 O O . GLU A 1 99 ? -13.862 -6.685 6.473 1.00 93.62 99 GLU A O 1
ATOM 796 N N . GLY A 1 100 ? -15.120 -4.934 5.885 1.00 92.69 100 GLY A N 1
ATOM 797 C CA . GLY A 1 100 ? -15.753 -4.778 7.203 1.00 92.69 100 GLY A CA 1
ATOM 798 C C . GLY A 1 100 ? -14.870 -4.136 8.288 1.00 92.69 100 GLY A C 1
ATOM 799 O O . GLY A 1 100 ? -15.340 -3.889 9.413 1.00 92.69 100 GLY A O 1
ATOM 800 N N . VAL A 1 101 ? -13.609 -3.816 7.977 1.00 94.25 101 VAL A N 1
ATOM 801 C CA . VAL A 1 101 ? -12.728 -3.024 8.842 1.00 94.25 101 VAL A CA 1
ATOM 802 C C . VAL A 1 101 ? -13.026 -1.541 8.635 1.00 94.25 101 VAL A C 1
ATOM 804 O O . VAL A 1 101 ? -12.579 -0.910 7.686 1.00 94.25 101 VAL A O 1
ATOM 807 N N . VAL A 1 102 ? -13.808 -0.984 9.558 1.00 94.69 102 VAL A N 1
ATOM 808 C CA . VAL A 1 102 ? -14.249 0.417 9.541 1.00 94.69 102 VAL A CA 1
ATOM 809 C C . VAL A 1 102 ? -13.942 1.101 10.868 1.00 94.69 102 VAL A C 1
ATOM 811 O O . VAL A 1 102 ? -13.782 0.432 11.898 1.00 94.69 102 VAL A O 1
ATOM 814 N N . PHE A 1 103 ? -13.877 2.432 10.845 1.00 94.56 103 PHE A N 1
ATOM 815 C CA . PHE A 1 103 ? -13.837 3.242 12.059 1.00 94.56 103 PHE A CA 1
ATOM 816 C C . PHE A 1 103 ? -15.117 3.013 12.864 1.00 94.56 103 PHE A C 1
ATOM 818 O O . PHE A 1 103 ? -16.222 3.052 12.325 1.00 94.56 103 PHE A O 1
ATOM 825 N N . ARG A 1 104 ? -14.966 2.747 14.160 1.00 90.44 104 ARG A N 1
ATOM 826 C CA . ARG A 1 104 ? -16.071 2.548 15.098 1.00 90.44 104 ARG A CA 1
ATOM 827 C C . ARG A 1 104 ? -15.901 3.480 16.300 1.00 90.44 104 ARG A C 1
ATOM 829 O O . ARG A 1 104 ? -14.770 3.631 16.764 1.00 90.44 104 ARG A O 1
ATOM 836 N N . PRO A 1 105 ? -16.992 4.049 16.841 1.00 88.19 105 PRO A N 1
ATOM 837 C CA . PRO A 1 105 ? -16.942 4.787 18.099 1.00 88.19 105 PRO A CA 1
ATOM 838 C C . PRO A 1 105 ? -16.365 3.932 19.229 1.00 88.19 105 PRO A C 1
ATOM 840 O O . PRO A 1 105 ? -16.366 2.692 19.171 1.00 88.19 105 PRO A O 1
ATOM 843 N N . ARG A 1 106 ? -15.867 4.580 20.283 1.00 79.69 106 ARG A N 1
ATOM 844 C CA . ARG A 1 106 ? -15.299 3.843 21.415 1.00 79.69 106 ARG A CA 1
ATOM 845 C C . ARG A 1 106 ? -16.405 3.065 22.117 1.00 79.69 106 ARG A C 1
ATOM 847 O O . ARG A 1 106 ? -17.507 3.570 22.294 1.00 79.69 106 ARG A O 1
ATOM 854 N N . LYS A 1 107 ? -16.093 1.852 22.590 1.00 72.75 107 LYS A N 1
ATOM 855 C CA . LYS A 1 107 ? -17.059 1.026 23.339 1.00 72.75 107 LYS A CA 1
ATOM 856 C C . LYS A 1 1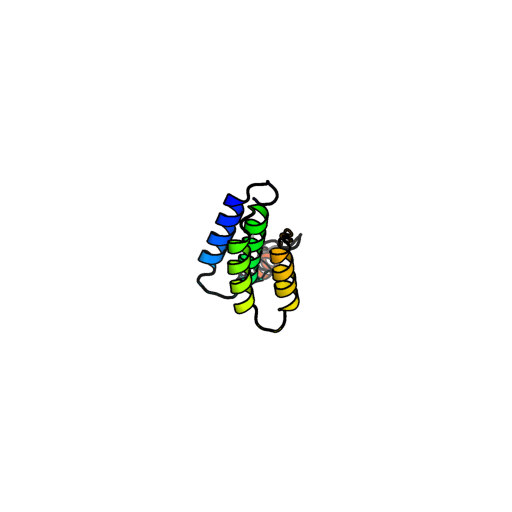07 ? -17.722 1.801 24.480 1.00 72.75 107 LYS A C 1
ATOM 858 O O . LYS A 1 107 ? -18.930 1.735 24.612 1.00 72.75 107 LYS A O 1
ATOM 863 N N . GLN A 1 108 ? -16.947 2.599 25.216 1.00 67.56 108 GLN A N 1
ATOM 864 C CA . GLN A 1 108 ? -17.450 3.422 26.320 1.00 67.56 108 GLN A CA 1
ATOM 865 C C . GLN A 1 108 ? -18.472 4.480 25.871 1.00 67.56 108 GLN A C 1
ATOM 867 O O . GLN A 1 108 ? -19.436 4.722 26.585 1.00 67.56 108 GLN A O 1
ATOM 872 N N . GLU A 1 109 ? -18.298 5.086 24.693 1.00 67.38 109 GLU A N 1
ATOM 873 C CA . GLU A 1 109 ? -19.250 6.062 24.138 1.00 67.38 109 GLU A CA 1
ATOM 874 C C . GLU A 1 109 ? -20.547 5.373 23.697 1.00 67.38 109 GLU A C 1
ATOM 876 O O . GLU A 1 109 ? -21.631 5.909 23.901 1.00 67.38 109 GLU A O 1
ATOM 881 N N . VAL A 1 110 ? -20.445 4.157 23.149 1.00 71.12 110 VAL A N 1
ATOM 882 C CA . VAL A 1 110 ? -21.607 3.348 22.750 1.00 71.12 110 VAL A CA 1
ATOM 883 C C . VAL A 1 110 ? -22.349 2.791 23.970 1.00 71.12 110 VAL A C 1
ATOM 885 O O . VAL A 1 110 ? -23.573 2.790 23.998 1.00 71.12 110 VAL A O 1
ATOM 888 N N . GLU A 1 111 ? -21.634 2.343 25.001 1.00 64.94 111 GLU A N 1
ATOM 889 C CA . GLU A 1 111 ? -22.211 1.800 26.241 1.00 64.94 111 GLU A CA 1
ATOM 890 C C . GLU A 1 111 ? -22.916 2.886 27.074 1.00 64.94 111 GLU A C 1
ATOM 892 O O . GLU A 1 111 ? -23.916 2.606 27.732 1.00 64.94 111 GLU A O 1
ATOM 897 N N . GLN A 1 112 ? -22.465 4.144 26.996 1.00 62.31 112 GLN A N 1
ATOM 898 C CA . GLN A 1 112 ? -23.124 5.295 27.628 1.00 62.31 112 GLN A CA 1
ATOM 899 C C . GLN A 1 112 ? -24.406 5.760 26.914 1.00 62.31 112 GLN A C 1
ATOM 901 O O . GLN A 1 112 ? -25.095 6.632 27.442 1.00 62.31 112 GLN A O 1
ATOM 906 N N . LEU A 1 113 ? -24.761 5.173 25.763 1.00 62.97 113 LEU A N 1
ATOM 907 C CA . LEU A 1 113 ? -26.058 5.397 25.106 1.00 62.97 113 LEU A CA 1
ATOM 908 C C . LEU A 1 113 ? -27.227 4.721 25.837 1.00 62.97 113 LEU A C 1
ATOM 910 O O . LEU A 1 113 ? -28.373 4.881 25.416 1.00 62.97 113 LEU A O 1
ATOM 914 N N . GLN A 1 114 ? -26.974 3.958 26.909 1.00 62.38 114 GLN A N 1
ATOM 915 C CA . GLN A 1 114 ? -28.055 3.468 27.760 1.00 62.38 114 GLN A CA 1
ATOM 916 C C . GLN A 1 114 ? -28.925 4.638 28.227 1.00 62.38 114 GLN A C 1
ATOM 918 O O . GLN A 1 114 ? -28.415 5.699 28.584 1.00 62.38 114 GLN A O 1
ATOM 923 N N . GLN A 1 115 ? -30.242 4.422 28.184 1.00 60.69 115 GLN A N 1
ATOM 924 C CA . GLN A 1 115 ? -31.287 5.407 28.448 1.00 60.69 115 GLN A CA 1
ATOM 925 C C . GLN A 1 115 ? -31.033 6.107 29.794 1.00 60.69 115 GLN A C 1
ATOM 927 O O . GLN A 1 115 ? -31.407 5.618 30.858 1.00 60.69 115 GLN A O 1
ATOM 932 N N . LYS A 1 116 ? -30.351 7.254 29.763 1.00 64.12 116 LYS A N 1
ATOM 933 C CA . LYS A 1 116 ? -30.299 8.154 30.909 1.00 64.12 116 LYS A CA 1
ATOM 934 C C . LYS A 1 116 ? -31.661 8.820 30.988 1.00 64.12 116 LYS A C 1
ATOM 936 O O . LYS A 1 116 ? -32.115 9.425 30.021 1.00 64.12 116 LYS A O 1
ATOM 941 N N . ASP A 1 117 ? -32.319 8.680 32.129 1.00 68.69 117 ASP A N 1
ATOM 942 C CA . ASP A 1 117 ? -33.516 9.452 32.424 1.00 68.69 117 ASP A CA 1
ATOM 943 C C . ASP A 1 117 ? -33.095 10.917 32.625 1.00 68.69 117 ASP A C 1
ATOM 945 O O . ASP A 1 117 ? -32.555 11.295 33.665 1.00 68.69 117 ASP A O 1
ATOM 949 N N . PHE A 1 118 ? -33.223 11.719 31.565 1.00 69.75 118 PHE A N 1
ATOM 950 C CA . PHE A 1 118 ? -32.877 13.144 31.561 1.00 69.75 118 PHE A CA 1
ATOM 951 C C . PHE A 1 118 ? -33.994 14.018 32.151 1.00 69.75 118 PHE A C 1
ATOM 953 O O . PHE A 1 118 ? -33.793 15.217 32.350 1.00 69.75 118 PHE A O 1
ATOM 960 N N . LEU A 1 119 ? -35.165 13.440 32.435 1.00 74.25 119 LEU A N 1
ATOM 961 C CA . LEU A 1 119 ? -36.249 14.128 33.122 1.00 74.25 119 LEU A CA 1
ATOM 962 C C . LEU A 1 119 ? -35.967 14.092 34.625 1.00 74.25 119 LEU A C 1
ATOM 964 O O . LEU A 1 119 ? -36.290 13.138 35.329 1.00 74.25 119 LEU A O 1
ATOM 968 N N . GLY A 1 120 ? -35.331 15.156 35.122 1.00 71.56 120 GLY A N 1
ATOM 969 C CA . GLY A 1 120 ? -35.142 15.361 36.555 1.00 71.56 120 GLY A CA 1
ATOM 970 C C . GLY A 1 120 ? -36.460 15.166 37.308 1.00 71.56 120 GLY A C 1
ATOM 971 O O . GLY A 1 120 ? -37.490 15.729 36.934 1.00 71.56 120 GLY A O 1
ATOM 972 N N . LYS A 1 121 ? -36.441 14.350 38.366 1.00 68.56 121 LYS A N 1
ATOM 973 C CA . LYS A 1 121 ? -37.631 14.135 39.193 1.00 68.56 121 LYS A CA 1
ATOM 974 C C . LYS A 1 121 ? -37.965 15.431 39.930 1.00 68.56 121 LYS A C 1
ATOM 976 O O . LYS A 1 121 ? -37.108 15.980 40.623 1.00 68.56 121 LYS A O 1
ATOM 981 N N . ALA A 1 122 ? -39.193 15.914 39.750 1.00 66.25 122 ALA A N 1
ATOM 982 C CA . ALA A 1 122 ? -39.715 17.049 40.502 1.00 66.25 122 ALA A CA 1
ATOM 983 C C . ALA A 1 122 ? -39.668 16.741 42.009 1.00 66.25 122 ALA A C 1
ATOM 985 O O . ALA A 1 122 ? -39.855 15.591 42.414 1.00 66.25 122 ALA A O 1
ATOM 986 N N . LYS A 1 123 ? -39.354 17.765 42.805 1.00 50.97 123 LYS A N 1
ATOM 987 C CA . LYS A 1 123 ? -39.184 17.675 44.257 1.00 50.97 123 LYS A CA 1
ATOM 988 C C . LYS A 1 123 ? -40.507 17.872 44.982 1.00 50.97 123 LYS A C 1
ATOM 990 O O . LYS A 1 123 ? -41.292 18.721 44.506 1.00 50.97 123 LYS A O 1
#

Organism: Nothobranchius furzeri (NCBI:txid105023)

Radius of gyration: 20.62 Å; chains: 1; bounding box: 55×32×61 Å

pLDDT: mean 87.11, std 12.78, range [48.72, 97.94]

InterPro domains:
  IPR011990 Tetratricopeptide-like helical domain superfamily [G3DSA:1.25.40.10] (1-113)
  IPR011990 Tetratricopeptide-like helical domain superfamily [SSF48452] (2-67)
  IPR051864 NADPH Oxidase Activator [PTHR15175] (2-123)

Secondary structure (DSSP, 8-state):
-GGGT-HHHHHHHHHHHHHHHTT-SEEEGGGGT---EEEHHHHHHHHHHHHHHTT-HHHHHHHHHHHHHHS-TTSTHHHHHHHHHHHTTPPPPPP-PPTT------HHHHHTTS----SPPP-

Foldseek 3Di:
DVVVVPLVVQLVVLVVVLVVCVPPQWDQCVVQQFRDIDGNLLSLQQNLLSCLVVVNLVSSLVSLVVSLVSPPDPPNPVSVVVNVCSVVSHHDDHDDDDPPRDRDDDPVVVVVPPDDPPPPDDD

Sequence (123 aa):
MMQMNRPEEALSDCIWAQKHMRGNVVIDYRQLGLRFKLYSWQVLYNAAAVYCRMGQWDQAYDVLLSASQEHGAGQVGDINAALDSIERREDLSLLLVPEGVVFRPRKQEVEQLQQKDFLGKAK